Protein AF-A0A349Z7Z8-F1 (afdb_monomer_lite)

Structure (mmCIF, N/CA/C/O backbone):
data_AF-A0A349Z7Z8-F1
#
_entry.id   AF-A0A349Z7Z8-F1
#
loop_
_atom_site.group_PDB
_atom_site.id
_atom_site.type_symbol
_atom_site.label_atom_id
_atom_site.label_alt_id
_atom_site.label_comp_id
_atom_site.label_asym_id
_atom_site.label_entity_id
_atom_site.label_seq_id
_atom_site.pdbx_PDB_ins_code
_atom_site.Cartn_x
_atom_site.Cartn_y
_atom_site.Cartn_z
_atom_site.occupancy
_atom_site.B_iso_or_equiv
_atom_site.auth_seq_id
_atom_site.auth_comp_id
_atom_site.auth_asym_id
_atom_site.auth_atom_id
_atom_site.pdbx_PDB_model_num
ATOM 1 N N . HIS A 1 1 ? 12.139 8.190 -6.174 1.00 84.31 1 HIS A N 1
ATOM 2 C CA . HIS A 1 1 ? 12.042 6.850 -5.562 1.00 84.31 1 HIS A CA 1
ATOM 3 C C . HIS A 1 1 ? 11.332 5.920 -6.539 1.00 84.31 1 HIS A C 1
ATOM 5 O O . HIS A 1 1 ? 10.712 6.444 -7.460 1.00 84.31 1 HIS A O 1
ATOM 11 N N . ARG A 1 2 ? 11.507 4.600 -6.418 1.00 93.31 2 ARG A N 1
ATOM 12 C CA . ARG A 1 2 ? 10.864 3.592 -7.277 1.00 93.31 2 ARG A CA 1
ATOM 13 C C . ARG A 1 2 ? 10.295 2.481 -6.406 1.00 93.31 2 ARG A C 1
ATOM 15 O O . ARG A 1 2 ? 10.842 2.249 -5.328 1.00 93.31 2 ARG A O 1
ATOM 22 N N . ILE A 1 3 ? 9.220 1.853 -6.860 1.00 96.00 3 ILE A N 1
ATOM 23 C CA . ILE A 1 3 ? 8.586 0.740 -6.150 1.00 96.00 3 ILE A CA 1
ATOM 24 C C . ILE A 1 3 ? 9.324 -0.569 -6.455 1.00 96.00 3 ILE A C 1
ATOM 26 O O . ILE A 1 3 ? 9.730 -0.789 -7.593 1.00 96.00 3 ILE A O 1
ATOM 30 N N . THR A 1 4 ? 9.500 -1.417 -5.438 1.00 96.81 4 THR A N 1
ATOM 31 C CA . THR A 1 4 ? 10.125 -2.751 -5.554 1.00 96.81 4 THR A CA 1
ATOM 32 C C . THR A 1 4 ? 9.149 -3.900 -5.303 1.00 96.81 4 THR A C 1
ATOM 34 O O . THR A 1 4 ? 9.433 -5.038 -5.656 1.00 96.81 4 THR A O 1
ATOM 37 N N . GLU A 1 5 ? 8.006 -3.622 -4.680 1.00 97.75 5 GLU A N 1
ATOM 38 C CA . GLU A 1 5 ? 6.934 -4.579 -4.410 1.00 97.75 5 GLU A CA 1
ATOM 39 C C . GLU A 1 5 ? 5.623 -3.808 -4.242 1.00 97.75 5 GLU A C 1
ATOM 41 O O . GLU A 1 5 ? 5.611 -2.710 -3.681 1.00 97.75 5 GLU A O 1
ATOM 46 N N . VAL A 1 6 ? 4.522 -4.380 -4.717 1.00 97.94 6 VAL A N 1
ATOM 47 C CA . VAL A 1 6 ? 3.168 -3.899 -4.434 1.00 97.94 6 VAL A CA 1
ATOM 48 C C . VAL A 1 6 ? 2.346 -5.086 -3.949 1.00 97.94 6 VAL A C 1
ATOM 50 O O . VAL A 1 6 ? 2.354 -6.146 -4.570 1.00 97.94 6 VAL A O 1
ATOM 53 N N . GLY A 1 7 ? 1.631 -4.893 -2.845 1.00 97.75 7 GLY A N 1
ATOM 54 C CA . GLY A 1 7 ? 0.672 -5.841 -2.291 1.00 97.75 7 GLY A CA 1
ATOM 55 C C . GLY A 1 7 ? -0.648 -5.127 -2.040 1.00 97.75 7 GLY A C 1
ATOM 56 O O . GLY A 1 7 ? -0.671 -4.020 -1.504 1.00 97.75 7 GLY A O 1
ATOM 57 N N . MET A 1 8 ? -1.747 -5.730 -2.477 1.00 98.12 8 MET A N 1
ATOM 58 C CA . MET A 1 8 ? -3.084 -5.162 -2.368 1.00 98.12 8 MET A CA 1
ATOM 59 C C . MET A 1 8 ? -4.087 -6.243 -1.980 1.00 98.12 8 MET A C 1
ATOM 61 O O . MET A 1 8 ? -4.063 -7.356 -2.504 1.00 98.12 8 MET A O 1
ATOM 65 N N . VAL A 1 9 ? -5.022 -5.873 -1.113 1.00 97.94 9 VAL A N 1
ATOM 66 C CA . VAL A 1 9 ? -6.205 -6.670 -0.783 1.00 97.94 9 VAL A CA 1
ATOM 67 C C . VAL A 1 9 ? -7.454 -5.861 -1.095 1.00 97.94 9 VAL A C 1
ATOM 69 O O . VAL A 1 9 ? -7.489 -4.645 -0.891 1.00 97.94 9 VAL A O 1
ATOM 72 N N . LYS A 1 10 ? -8.481 -6.525 -1.622 1.00 97.94 10 LYS A N 1
ATOM 73 C CA . LYS A 1 10 ? -9.769 -5.918 -1.948 1.00 97.94 10 LYS A CA 1
ATOM 74 C C . LYS A 1 10 ? -10.802 -6.390 -0.950 1.00 97.94 10 LYS A C 1
ATOM 76 O O . LYS A 1 10 ? -10.991 -7.592 -0.778 1.00 97.94 10 LYS A O 1
ATOM 81 N N . LEU A 1 11 ? -11.477 -5.428 -0.331 1.00 96.88 11 LEU A N 1
ATOM 82 C CA . LEU A 1 11 ? -12.523 -5.687 0.645 1.00 96.88 11 LEU A CA 1
ATOM 83 C C . LEU A 1 11 ? -13.884 -5.256 0.099 1.00 96.88 11 LEU A C 1
ATOM 85 O O . LEU A 1 11 ? -14.010 -4.149 -0.429 1.00 96.88 11 LEU A O 1
ATOM 89 N N . ILE A 1 12 ? -14.903 -6.094 0.275 1.00 94.94 12 ILE A N 1
ATOM 90 C CA . ILE A 1 12 ? -16.311 -5.751 0.034 1.00 94.94 12 ILE A CA 1
ATOM 91 C C . ILE A 1 12 ? -17.104 -6.167 1.270 1.00 94.94 12 ILE A C 1
ATOM 93 O O . ILE A 1 12 ? -17.039 -7.314 1.691 1.00 94.94 12 ILE A O 1
ATOM 97 N N . GLY A 1 13 ? -17.826 -5.223 1.881 1.00 90.44 13 GLY A N 1
ATOM 98 C CA . GLY A 1 13 ? -18.582 -5.498 3.111 1.00 90.44 13 GLY A CA 1
ATOM 99 C C . GLY A 1 13 ? -17.711 -5.928 4.298 1.00 90.44 13 GLY A C 1
ATOM 100 O O . GLY A 1 13 ? -18.193 -6.629 5.174 1.00 90.44 13 GLY A O 1
ATOM 101 N N . GLY A 1 14 ? -16.429 -5.547 4.310 1.00 89.31 14 GLY A N 1
ATOM 102 C CA . GLY A 1 14 ? -15.459 -5.973 5.324 1.00 89.31 14 GLY A CA 1
ATOM 103 C C . GLY A 1 14 ? -14.737 -7.280 4.986 1.00 89.31 14 GLY A C 1
ATOM 104 O O . GLY A 1 14 ? -13.657 -7.517 5.516 1.00 89.31 14 GLY A O 1
ATOM 105 N N . GLU A 1 15 ? -15.232 -8.079 4.046 1.00 93.06 15 GLU A N 1
ATOM 106 C CA . GLU A 1 15 ? -14.631 -9.368 3.689 1.00 93.06 15 GLU A CA 1
ATOM 107 C C . GLU A 1 15 ? -13.601 -9.236 2.566 1.00 93.06 15 GLU A C 1
ATOM 109 O O . GLU A 1 15 ? -13.793 -8.461 1.626 1.00 93.06 15 GLU A O 1
ATOM 114 N N . GLU A 1 16 ? -12.502 -9.992 2.653 1.00 95.56 16 GLU A N 1
ATOM 115 C CA . GLU A 1 16 ? -11.505 -10.055 1.577 1.00 95.56 16 GLU A CA 1
ATOM 116 C C . GLU A 1 16 ? -12.065 -10.858 0.402 1.00 95.56 16 GLU A C 1
ATOM 118 O O . GLU A 1 16 ? -12.351 -12.045 0.526 1.00 95.56 16 GLU A O 1
ATOM 123 N N . VAL A 1 17 ? -12.197 -10.207 -0.755 1.00 97.31 17 VAL A N 1
ATOM 124 C CA . VAL A 1 17 ? -12.724 -10.834 -1.978 1.00 97.31 17 VAL A CA 1
ATOM 125 C C . VAL A 1 17 ? -11.650 -11.096 -3.027 1.00 97.31 17 VAL A C 1
ATOM 127 O O . VAL A 1 17 ? -11.860 -11.894 -3.936 1.00 97.31 17 VAL A O 1
ATOM 130 N N . ALA A 1 18 ? -10.511 -10.409 -2.939 1.00 97.25 18 ALA A N 1
ATOM 131 C CA . ALA A 1 18 ? -9.390 -10.597 -3.850 1.00 97.25 18 ALA A CA 1
ATOM 132 C C . ALA A 1 18 ? -8.085 -10.093 -3.230 1.00 97.25 18 ALA A C 1
ATOM 134 O O . ALA A 1 18 ? -8.084 -9.184 -2.397 1.00 97.25 18 ALA A O 1
ATOM 135 N N . ARG A 1 19 ? -6.967 -10.631 -3.717 1.00 97.62 19 ARG A N 1
ATOM 136 C CA . ARG A 1 19 ? -5.618 -10.146 -3.426 1.00 97.62 19 ARG A CA 1
ATOM 137 C C . ARG A 1 19 ? -4.798 -10.082 -4.704 1.00 97.62 19 ARG A C 1
ATOM 139 O O . ARG A 1 19 ? -5.017 -10.873 -5.619 1.00 97.62 19 ARG A O 1
ATOM 146 N N . TRP A 1 20 ? -3.848 -9.165 -4.738 1.00 98.19 20 TRP A N 1
ATOM 147 C CA . TRP A 1 20 ? -2.886 -9.022 -5.819 1.00 98.19 20 TRP A CA 1
ATOM 148 C C . TRP A 1 20 ? -1.530 -8.679 -5.208 1.00 98.19 20 TRP A C 1
ATOM 150 O O . TRP A 1 20 ? -1.451 -7.880 -4.274 1.00 98.19 20 TRP A O 1
ATOM 160 N N . GLN A 1 21 ? -0.464 -9.294 -5.708 1.00 97.75 21 GLN A N 1
ATOM 161 C CA . GLN A 1 21 ? 0.896 -8.986 -5.283 1.00 97.75 21 GLN A CA 1
ATOM 162 C C . GLN A 1 21 ? 1.868 -9.175 -6.439 1.00 97.75 21 GLN A C 1
ATOM 164 O O . GLN A 1 21 ? 1.706 -10.099 -7.235 1.00 97.75 21 GLN A O 1
ATOM 169 N N . SER A 1 22 ? 2.896 -8.337 -6.493 1.00 97.94 22 SER A N 1
ATOM 170 C CA . SER A 1 22 ? 4.014 -8.526 -7.408 1.00 97.94 22 SER A CA 1
ATOM 171 C C . SER A 1 22 ? 5.273 -7.851 -6.878 1.00 97.94 22 SER A C 1
ATOM 173 O O . SER A 1 22 ? 5.211 -6.750 -6.319 1.00 97.94 22 SER A O 1
ATOM 175 N N . LEU A 1 23 ? 6.422 -8.491 -7.097 1.00 98.00 23 LEU A N 1
ATOM 176 C CA . LEU A 1 23 ? 7.698 -7.784 -7.097 1.00 98.00 23 LEU A CA 1
ATOM 177 C C . LEU A 1 23 ? 7.761 -6.893 -8.339 1.00 98.00 23 LEU A C 1
ATOM 179 O O . LEU A 1 23 ? 7.188 -7.215 -9.378 1.00 98.00 23 LEU A O 1
ATOM 183 N N . ILE A 1 24 ? 8.464 -5.772 -8.235 1.00 98.19 24 ILE A N 1
ATOM 184 C CA . ILE A 1 24 ? 8.599 -4.817 -9.331 1.00 98.19 24 ILE A CA 1
ATOM 185 C C . ILE A 1 24 ? 10.072 -4.526 -9.546 1.00 98.19 24 ILE A C 1
ATOM 187 O O . ILE A 1 24 ? 10.779 -4.161 -8.607 1.00 98.19 24 ILE A O 1
ATOM 191 N N . ASN A 1 25 ? 10.523 -4.638 -10.792 1.00 98.12 25 ASN A N 1
ATOM 192 C CA . ASN A 1 25 ? 11.842 -4.183 -11.190 1.00 98.12 25 ASN A CA 1
ATOM 193 C C . ASN A 1 25 ? 11.872 -2.643 -11.194 1.00 98.12 25 ASN A C 1
ATOM 195 O O . ASN A 1 25 ? 11.250 -2.006 -12.055 1.00 98.12 25 ASN A O 1
ATOM 199 N N . PRO A 1 26 ? 12.612 -2.000 -10.269 1.00 96.81 26 PRO A N 1
ATOM 200 C CA . PRO A 1 26 ? 12.665 -0.546 -10.187 1.00 96.81 26 PRO A CA 1
ATOM 201 C C . PRO A 1 26 ? 13.553 0.068 -11.286 1.00 96.81 26 PRO A C 1
ATOM 203 O O . PRO A 1 26 ? 13.687 1.294 -11.343 1.00 96.81 26 PRO A O 1
ATOM 206 N N . GLN A 1 27 ? 14.189 -0.754 -12.134 1.00 96.44 27 GLN A N 1
ATOM 207 C CA . GLN A 1 27 ? 15.160 -0.380 -13.169 1.00 96.44 27 GLN A CA 1
ATOM 208 C C . GLN A 1 27 ? 16.296 0.502 -12.630 1.00 96.44 27 GLN A C 1
ATOM 210 O O . GLN A 1 27 ? 16.727 1.465 -13.267 1.00 96.44 27 GLN A O 1
ATOM 215 N N . ARG A 1 28 ? 16.718 0.234 -11.395 1.00 95.19 28 ARG A N 1
ATOM 216 C CA . ARG A 1 28 ? 17.818 0.909 -10.705 1.00 95.19 28 ARG A CA 1
ATOM 217 C C . ARG A 1 28 ? 18.272 0.058 -9.529 1.00 95.19 28 ARG A C 1
ATOM 219 O O . ARG A 1 28 ? 17.476 -0.697 -8.989 1.00 95.19 28 ARG A O 1
ATOM 226 N N . HIS A 1 29 ? 19.496 0.288 -9.077 1.00 95.81 29 HIS A N 1
ATOM 227 C CA . HIS A 1 29 ? 20.023 -0.362 -7.883 1.00 95.81 29 HIS A CA 1
ATOM 228 C C . HIS A 1 29 ? 19.169 -0.079 -6.632 1.00 95.81 29 HIS A C 1
ATOM 230 O O . HIS A 1 29 ? 18.801 1.082 -6.374 1.00 95.81 29 HIS A O 1
ATOM 236 N N . ILE A 1 30 ? 18.891 -1.132 -5.861 1.00 95.50 30 ILE A N 1
ATOM 237 C CA . ILE A 1 30 ? 18.247 -1.087 -4.547 1.00 95.50 30 ILE A CA 1
ATOM 238 C C . ILE A 1 30 ? 19.323 -0.862 -3.470 1.00 95.50 30 ILE A C 1
ATOM 240 O O . ILE A 1 30 ? 20.185 -1.712 -3.264 1.00 95.50 30 ILE A O 1
ATOM 244 N N . PRO A 1 31 ? 19.289 0.263 -2.727 1.00 94.88 31 PRO A N 1
ATOM 245 C CA . PRO A 1 31 ? 20.264 0.507 -1.668 1.00 94.88 31 PRO A CA 1
ATOM 246 C C . PRO A 1 31 ? 20.211 -0.571 -0.579 1.00 94.88 31 PRO A C 1
ATOM 248 O O . PRO A 1 31 ? 19.123 -0.935 -0.133 1.00 94.88 31 PRO A O 1
ATOM 251 N N . SER A 1 32 ? 21.366 -0.976 -0.042 1.00 93.88 32 SER A N 1
ATOM 252 C CA . SER A 1 32 ? 21.466 -2.060 0.952 1.00 93.88 32 SER A CA 1
ATOM 253 C C . SER A 1 32 ? 20.583 -1.860 2.187 1.00 93.88 32 SER A C 1
ATOM 255 O O . SER A 1 32 ? 20.060 -2.823 2.735 1.00 93.88 32 SER A O 1
ATOM 257 N N . ARG A 1 33 ? 20.356 -0.607 2.608 1.00 94.00 33 ARG A N 1
ATOM 258 C CA . ARG A 1 33 ? 19.429 -0.283 3.705 1.00 94.00 33 ARG A CA 1
ATOM 259 C C . ARG A 1 33 ? 17.986 -0.705 3.402 1.00 94.00 33 ARG A C 1
ATOM 261 O O . ARG A 1 33 ? 17.281 -1.115 4.313 1.00 94.00 33 ARG A O 1
ATOM 268 N N . ILE A 1 34 ? 17.537 -0.570 2.153 1.00 92.25 34 ILE A N 1
ATOM 269 C CA . ILE A 1 34 ? 16.189 -0.979 1.737 1.00 92.25 34 ILE A CA 1
ATOM 270 C C . ILE A 1 34 ? 16.107 -2.500 1.694 1.00 92.25 34 ILE A C 1
ATOM 272 O O . ILE A 1 34 ? 15.180 -3.053 2.266 1.00 92.25 34 ILE A O 1
ATOM 276 N N . THR A 1 35 ? 17.114 -3.173 1.135 1.00 93.06 35 THR A N 1
ATOM 277 C CA . THR A 1 35 ? 17.194 -4.641 1.153 1.00 93.06 35 THR A CA 1
ATOM 278 C C . THR A 1 35 ? 17.189 -5.207 2.571 1.00 93.06 35 THR A C 1
ATOM 280 O O . THR A 1 35 ? 16.492 -6.176 2.833 1.00 93.06 35 THR A O 1
ATOM 283 N N . GLN A 1 36 ? 17.902 -4.588 3.517 1.00 92.12 36 GLN A N 1
ATOM 284 C CA . GLN A 1 36 ? 17.858 -4.987 4.930 1.00 92.12 36 GLN A CA 1
ATOM 285 C C . GLN A 1 36 ? 16.475 -4.789 5.562 1.00 92.12 36 GLN A C 1
ATOM 287 O O . GLN A 1 36 ? 16.105 -5.539 6.458 1.00 92.12 36 GLN A O 1
ATOM 292 N N . LEU A 1 37 ? 15.732 -3.771 5.121 1.00 90.25 37 LEU A N 1
ATOM 293 C CA . LEU A 1 37 ? 14.419 -3.437 5.664 1.00 90.25 37 LEU A CA 1
ATOM 294 C C . LEU A 1 37 ? 13.315 -4.348 5.118 1.00 90.25 37 LEU A C 1
ATOM 296 O O . LEU A 1 37 ? 12.464 -4.783 5.881 1.00 90.25 37 LEU A O 1
ATOM 300 N N . THR A 1 38 ? 13.305 -4.596 3.808 1.00 90.50 38 THR A N 1
ATOM 301 C CA . THR A 1 38 ? 12.215 -5.306 3.116 1.00 90.50 38 THR A CA 1
ATOM 302 C C . THR A 1 38 ? 12.560 -6.752 2.773 1.00 90.50 38 THR A C 1
ATOM 304 O O . THR A 1 38 ? 11.684 -7.524 2.394 1.00 90.50 38 THR A O 1
ATOM 307 N N . GLY A 1 39 ? 13.839 -7.124 2.848 1.00 93.50 39 GLY A N 1
ATOM 308 C CA . GLY A 1 39 ? 14.353 -8.402 2.357 1.00 93.50 39 GLY A CA 1
ATOM 309 C C . GLY A 1 39 ? 14.498 -8.477 0.834 1.00 93.50 39 GLY A C 1
ATOM 310 O O . GLY A 1 39 ? 14.935 -9.505 0.332 1.00 93.50 39 GLY A O 1
ATOM 311 N N . ILE A 1 40 ? 14.155 -7.419 0.087 1.00 94.88 40 ILE A N 1
ATOM 312 C CA . ILE A 1 40 ? 14.152 -7.434 -1.384 1.00 94.88 40 ILE A CA 1
ATOM 313 C C . ILE A 1 40 ? 15.533 -7.038 -1.922 1.00 94.88 40 ILE A C 1
ATOM 315 O O . ILE A 1 40 ? 15.990 -5.906 -1.724 1.00 94.88 40 ILE A O 1
ATOM 319 N N . SER A 1 41 ? 16.198 -7.966 -2.611 1.00 95.56 41 SER A N 1
ATOM 320 C CA . SER A 1 41 ? 17.486 -7.739 -3.281 1.00 95.56 41 SER A CA 1
ATOM 321 C C . SER A 1 41 ? 17.321 -7.382 -4.762 1.00 95.56 41 SER A C 1
ATOM 323 O O . SER A 1 41 ? 16.269 -7.625 -5.356 1.00 95.56 41 SER A O 1
ATOM 325 N N . ASP A 1 42 ? 18.378 -6.833 -5.373 1.00 96.19 42 ASP A N 1
ATOM 326 C CA . ASP A 1 42 ? 18.424 -6.593 -6.824 1.00 96.19 42 ASP A CA 1
ATOM 327 C C . ASP A 1 42 ? 18.187 -7.892 -7.622 1.00 96.19 42 ASP A C 1
ATOM 329 O O . ASP A 1 42 ? 17.446 -7.882 -8.602 1.00 96.19 42 ASP A O 1
ATOM 333 N N . ASP A 1 43 ? 18.732 -9.024 -7.161 1.00 96.75 43 ASP A N 1
ATOM 334 C CA . ASP A 1 43 ? 18.570 -10.330 -7.818 1.00 96.75 43 ASP A CA 1
ATOM 335 C C . ASP A 1 43 ? 17.108 -10.798 -7.840 1.00 96.75 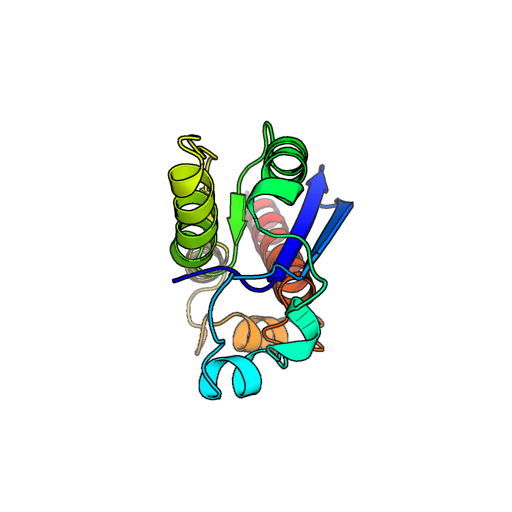43 ASP A C 1
ATOM 337 O O . ASP A 1 43 ? 16.649 -11.362 -8.833 1.00 96.75 43 ASP A O 1
ATOM 341 N N . MET A 1 44 ? 16.348 -10.529 -6.771 1.00 96.06 44 MET A N 1
ATOM 342 C CA . MET A 1 44 ? 14.928 -10.896 -6.689 1.00 96.06 44 MET A CA 1
ATOM 343 C C . MET A 1 44 ? 14.069 -10.133 -7.697 1.00 96.06 44 MET A C 1
ATOM 345 O O . MET A 1 44 ? 13.082 -10.670 -8.195 1.00 96.06 44 MET A O 1
ATOM 349 N N . VAL A 1 45 ? 14.420 -8.875 -7.979 1.00 97.12 45 VAL A N 1
ATOM 350 C CA . VAL A 1 45 ? 13.641 -8.010 -8.875 1.00 97.12 45 VAL A CA 1
ATOM 351 C C . VAL A 1 45 ? 14.177 -7.990 -10.303 1.00 97.12 45 VAL A C 1
ATOM 353 O O . VAL A 1 45 ? 13.518 -7.444 -11.181 1.00 97.12 45 VAL A O 1
ATOM 356 N N . ALA A 1 46 ? 15.341 -8.590 -10.568 1.00 96.00 46 ALA A N 1
ATOM 357 C CA . ALA A 1 46 ? 15.967 -8.576 -11.888 1.00 96.00 46 ALA A CA 1
ATOM 358 C C . ALA A 1 46 ? 15.065 -9.180 -12.979 1.00 96.00 46 ALA A C 1
ATOM 360 O O . ALA A 1 46 ? 14.994 -8.640 -14.082 1.00 96.00 46 ALA A O 1
ATOM 361 N N . GLY A 1 47 ? 14.354 -10.266 -12.653 1.00 95.62 47 GLY A N 1
ATOM 362 C CA . GLY A 1 47 ? 13.376 -10.919 -13.533 1.00 95.62 47 GLY A CA 1
ATOM 363 C C . GLY A 1 47 ? 11.917 -10.534 -13.267 1.00 95.62 47 GLY A C 1
ATOM 364 O O . GLY A 1 47 ? 11.022 -11.121 -13.868 1.00 95.62 47 GLY A O 1
ATOM 365 N N . ALA A 1 48 ? 11.665 -9.602 -12.345 1.00 97.75 48 ALA A N 1
ATOM 366 C CA . ALA A 1 48 ? 10.318 -9.130 -12.039 1.00 97.75 48 ALA A CA 1
ATOM 367 C C . ALA A 1 48 ? 9.827 -8.142 -13.116 1.00 97.75 48 ALA A C 1
ATOM 369 O O . ALA A 1 48 ? 10.656 -7.481 -13.752 1.00 97.75 48 ALA A O 1
ATOM 370 N N . PRO A 1 49 ? 8.504 -7.993 -13.307 1.00 98.12 49 PRO A N 1
ATOM 371 C CA . PRO A 1 49 ? 7.972 -7.012 -14.242 1.00 98.12 49 PRO A CA 1
ATOM 372 C C . PRO A 1 49 ? 8.331 -5.587 -13.814 1.00 98.12 49 PRO A C 1
ATOM 374 O O . PRO A 1 49 ? 8.443 -5.273 -12.625 1.00 98.12 49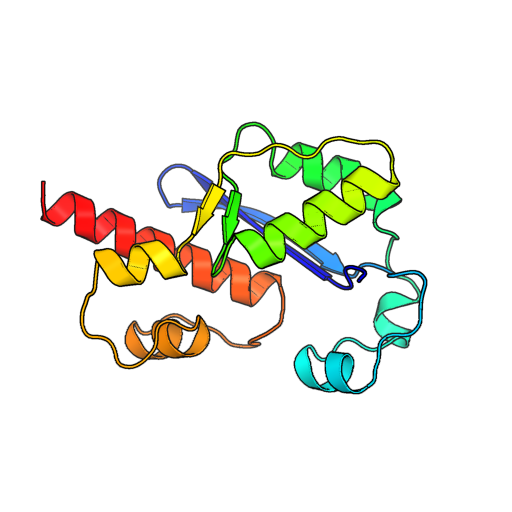 PRO A O 1
ATOM 377 N N . VAL A 1 50 ? 8.480 -4.689 -14.778 1.00 98.31 50 VAL A N 1
ATOM 378 C CA . VAL A 1 50 ? 8.576 -3.253 -14.506 1.00 98.31 50 VAL A CA 1
ATOM 379 C C . VAL A 1 50 ? 7.184 -2.696 -14.218 1.00 98.31 50 VAL A C 1
ATOM 381 O O . VAL A 1 50 ? 6.171 -3.277 -14.600 1.00 98.31 50 VAL A O 1
ATOM 384 N N . PHE A 1 51 ? 7.104 -1.527 -13.575 1.00 98.19 51 PHE A N 1
ATOM 385 C CA . PHE A 1 51 ? 5.803 -0.946 -13.217 1.00 98.19 51 PHE A CA 1
ATOM 386 C C . PHE A 1 51 ? 4.860 -0.784 -14.424 1.00 98.19 51 PHE A C 1
ATOM 388 O O . PHE A 1 51 ? 3.662 -0.997 -14.292 1.00 98.19 51 PHE A O 1
ATOM 395 N N . ALA A 1 52 ? 5.398 -0.451 -15.604 1.00 98.00 52 ALA A N 1
ATOM 396 C CA . ALA A 1 52 ? 4.612 -0.301 -16.829 1.00 98.00 52 ALA A CA 1
ATOM 397 C C . ALA A 1 52 ? 3.840 -1.571 -17.220 1.00 98.00 52 ALA A C 1
ATOM 399 O O . ALA A 1 52 ? 2.728 -1.465 -17.724 1.00 98.00 52 ALA A O 1
ATOM 400 N N . GLU A 1 53 ? 4.401 -2.752 -16.953 1.00 98.31 53 GLU A N 1
ATOM 401 C CA . GLU A 1 53 ? 3.794 -4.041 -17.303 1.00 98.31 53 GLU A CA 1
ATOM 402 C C . GLU A 1 53 ? 2.646 -4.424 -16.361 1.00 98.31 53 GLU A C 1
ATOM 404 O O . GLU A 1 53 ? 1.773 -5.189 -16.747 1.00 98.31 53 GLU A O 1
ATOM 409 N N . VAL A 1 54 ? 2.624 -3.875 -15.142 1.00 98.12 54 VAL A N 1
ATOM 410 C CA . VAL A 1 54 ? 1.594 -4.153 -14.122 1.00 98.12 54 VAL A CA 1
ATOM 411 C C . VAL A 1 54 ? 0.649 -2.975 -13.878 1.00 98.12 54 VAL A C 1
ATOM 413 O O . VAL A 1 54 ? -0.256 -3.060 -13.050 1.00 98.12 54 VAL A O 1
ATOM 416 N N . ALA A 1 55 ? 0.850 -1.849 -14.566 1.00 98.00 55 ALA A N 1
ATOM 417 C CA . ALA A 1 55 ? 0.074 -0.634 -14.340 1.00 98.00 55 ALA A CA 1
ATOM 418 C C . ALA A 1 55 ? -1.420 -0.842 -14.631 1.00 98.00 55 ALA A C 1
ATOM 420 O O . ALA A 1 55 ? -2.261 -0.362 -13.870 1.00 98.00 55 ALA A O 1
ATOM 421 N N . GLU A 1 56 ? -1.750 -1.583 -15.693 1.00 97.81 56 GLU A N 1
ATOM 422 C CA . GLU A 1 56 ? -3.137 -1.904 -16.049 1.00 97.81 56 GLU A CA 1
ATOM 423 C C . GLU A 1 56 ? -3.805 -2.791 -14.989 1.00 97.81 56 GLU A C 1
ATOM 425 O O . GLU A 1 56 ? -4.924 -2.497 -14.566 1.00 97.81 56 GLU A O 1
ATOM 430 N N . ASP A 1 57 ? -3.093 -3.796 -14.472 1.00 97.94 57 ASP A N 1
ATOM 431 C CA . ASP A 1 57 ? -3.585 -4.654 -13.390 1.00 97.94 57 ASP A CA 1
ATOM 432 C C . ASP A 1 57 ? -3.878 -3.847 -12.121 1.00 97.94 57 ASP A C 1
ATOM 434 O O . ASP A 1 57 ? -4.930 -4.011 -11.498 1.00 97.94 57 ASP A O 1
ATOM 438 N N . ILE A 1 58 ? -2.970 -2.941 -11.739 1.00 98.00 58 ILE A N 1
ATOM 439 C CA . ILE A 1 58 ? -3.141 -2.078 -10.563 1.00 98.00 58 ILE A CA 1
ATOM 440 C C . ILE A 1 58 ? -4.321 -1.121 -10.762 1.00 98.00 58 ILE A C 1
ATOM 442 O O . ILE A 1 58 ? -5.135 -0.929 -9.850 1.00 98.00 58 ILE A O 1
ATOM 446 N N . GLU A 1 59 ? -4.443 -0.524 -11.947 1.00 98.06 59 GLU A N 1
ATOM 447 C CA . GLU A 1 59 ? -5.551 0.370 -12.278 1.00 98.06 59 GLU A CA 1
ATOM 448 C C . GLU A 1 59 ? -6.889 -0.373 -12.192 1.00 98.06 59 GLU A C 1
ATOM 450 O O . GLU A 1 59 ? -7.802 0.090 -11.501 1.00 98.06 59 GLU A O 1
ATOM 455 N N . ALA A 1 60 ? -6.979 -1.558 -12.802 1.00 97.81 60 ALA A N 1
ATOM 456 C CA . ALA A 1 60 ? -8.164 -2.408 -12.783 1.00 97.81 60 ALA A CA 1
ATOM 457 C C . ALA A 1 60 ? -8.519 -2.881 -11.364 1.00 97.81 60 ALA A C 1
ATOM 459 O O . ALA A 1 60 ? -9.680 -2.801 -10.953 1.00 97.81 60 ALA A O 1
ATOM 460 N N . PHE A 1 61 ? -7.530 -3.321 -10.580 1.00 98.06 61 PHE A N 1
ATOM 461 C CA . PHE A 1 61 ? -7.743 -3.809 -9.216 1.00 98.06 61 PHE A CA 1
ATOM 462 C C . PHE A 1 61 ? -8.316 -2.714 -8.305 1.00 98.06 61 PHE A C 1
ATOM 464 O O . PHE A 1 61 ? -9.260 -2.951 -7.539 1.00 98.06 61 PHE A O 1
ATOM 471 N N . THR A 1 62 ? -7.773 -1.500 -8.427 1.00 97.38 62 THR A N 1
ATOM 472 C CA . THR A 1 62 ? -8.122 -0.338 -7.597 1.00 97.38 62 THR A CA 1
ATOM 473 C C . THR A 1 62 ? -9.294 0.480 -8.137 1.00 97.38 62 THR A C 1
ATOM 475 O O . THR A 1 62 ? -9.718 1.436 -7.479 1.00 97.38 62 THR A O 1
ATOM 478 N N . LYS A 1 63 ? -9.810 0.166 -9.329 1.00 96.69 63 LYS A N 1
ATOM 479 C CA . LYS A 1 63 ? -10.916 0.896 -9.955 1.00 96.69 63 LYS A CA 1
ATOM 480 C C . LYS A 1 63 ? -12.142 0.941 -9.040 1.00 96.69 63 LYS A C 1
ATOM 482 O O . LYS A 1 63 ? -12.438 -0.025 -8.330 1.00 96.69 63 LYS A O 1
ATOM 487 N N . ASP A 1 64 ? -12.805 2.100 -9.023 1.00 95.50 64 ASP A N 1
ATOM 488 C CA . ASP A 1 64 ? -14.020 2.387 -8.244 1.00 95.50 64 ASP A CA 1
ATOM 489 C C . ASP A 1 64 ? -13.912 2.029 -6.749 1.00 95.50 64 ASP A C 1
ATOM 491 O O . ASP A 1 64 ? -14.900 1.745 -6.076 1.00 95.50 64 ASP A O 1
ATOM 495 N N . SER A 1 65 ? -12.686 2.049 -6.216 1.00 96.75 65 SER A N 1
ATOM 496 C CA . SER A 1 65 ? -12.376 1.669 -4.840 1.00 96.75 65 SER A CA 1
ATOM 497 C C . SER A 1 65 ? -11.769 2.841 -4.066 1.00 96.75 65 SER A C 1
ATOM 499 O O . SER A 1 65 ? -11.151 3.750 -4.627 1.00 96.75 65 SER A O 1
ATOM 501 N N . VAL A 1 66 ? -11.917 2.812 -2.742 1.00 97.88 66 VAL A N 1
ATOM 502 C CA . VAL A 1 66 ? -11.190 3.712 -1.842 1.00 97.88 66 VAL A CA 1
ATOM 503 C C . VAL A 1 66 ? -9.799 3.131 -1.605 1.00 97.88 66 VAL A C 1
ATOM 505 O O . VAL A 1 66 ? -9.665 1.983 -1.193 1.00 97.88 66 VAL A O 1
ATOM 508 N N . PHE A 1 67 ? -8.758 3.928 -1.826 1.00 98.25 67 PHE A N 1
ATOM 509 C CA . PHE A 1 67 ? -7.385 3.548 -1.528 1.00 98.25 67 PHE A CA 1
ATOM 510 C C . PHE A 1 67 ? -7.141 3.645 -0.018 1.00 98.25 67 PHE A C 1
ATOM 512 O O . PHE A 1 67 ? -7.083 4.740 0.557 1.00 98.25 67 PHE A O 1
ATOM 519 N N . VAL A 1 68 ? -7.010 2.492 0.627 1.00 98.00 68 VAL A N 1
ATOM 520 C CA . VAL A 1 68 ? -6.772 2.366 2.066 1.00 98.00 68 VAL A CA 1
ATOM 521 C C . VAL A 1 68 ? -5.315 1.981 2.295 1.00 98.00 68 VAL A C 1
ATOM 523 O O . VAL A 1 68 ? -4.844 1.014 1.712 1.00 98.00 68 VAL A O 1
ATOM 526 N N . ALA A 1 69 ? -4.611 2.704 3.167 1.00 97.75 69 ALA A N 1
ATOM 527 C CA . ALA A 1 69 ? -3.285 2.295 3.637 1.00 97.75 69 ALA A CA 1
ATOM 528 C C . ALA A 1 69 ? -2.945 2.902 5.007 1.00 97.75 69 ALA A C 1
ATOM 530 O O . ALA A 1 69 ? -3.579 3.860 5.483 1.00 97.75 69 ALA A O 1
ATOM 531 N N . HIS A 1 70 ? -1.926 2.341 5.658 1.00 97.06 70 HIS A N 1
ATOM 532 C CA . HIS A 1 70 ? -1.425 2.825 6.934 1.00 97.06 70 HIS A CA 1
ATOM 533 C C . HIS A 1 70 ? -0.380 3.923 6.707 1.00 97.06 70 HIS A C 1
ATOM 535 O O . HIS A 1 70 ? 0.732 3.639 6.300 1.00 97.06 70 HIS A O 1
ATOM 541 N N . ASN A 1 71 ? -0.743 5.183 6.987 1.00 94.81 71 ASN A N 1
ATOM 542 C CA . ASN A 1 71 ? -0.031 6.377 6.496 1.00 94.81 71 ASN A CA 1
ATOM 543 C C . ASN A 1 71 ? -0.202 6.606 4.978 1.00 94.81 71 ASN A C 1
ATOM 545 O O . ASN A 1 71 ? 0.750 6.875 4.253 1.00 94.81 71 ASN A O 1
ATOM 549 N N . VAL A 1 72 ? -1.460 6.583 4.521 1.00 97.00 72 VAL A N 1
ATOM 550 C CA . VAL A 1 72 ? -1.874 6.539 3.104 1.00 97.00 72 VAL A CA 1
ATOM 551 C C . VAL A 1 72 ? -1.149 7.466 2.126 1.00 97.00 72 VAL A C 1
ATOM 553 O O . VAL A 1 72 ? -1.009 7.122 0.961 1.00 97.00 72 VAL A O 1
ATOM 556 N N . ASN A 1 73 ? -0.707 8.653 2.548 1.00 96.12 73 ASN A N 1
ATOM 557 C CA . ASN A 1 73 ? -0.033 9.583 1.640 1.00 96.12 73 ASN A CA 1
ATOM 558 C C . ASN A 1 73 ? 1.334 9.067 1.178 1.00 96.12 73 ASN A C 1
ATOM 560 O O . ASN A 1 73 ? 1.783 9.476 0.110 1.00 96.12 73 ASN A O 1
ATOM 564 N N . PHE A 1 74 ? 1.971 8.199 1.967 1.00 94.81 74 PHE A N 1
ATOM 565 C CA . PHE A 1 74 ? 3.218 7.548 1.602 1.00 94.81 74 PHE A CA 1
ATOM 566 C C . PHE A 1 74 ? 2.984 6.606 0.415 1.00 94.81 74 PHE A C 1
ATOM 568 O O . PHE A 1 74 ? 3.405 6.929 -0.695 1.00 94.81 74 PHE A O 1
ATOM 575 N N . ASP A 1 75 ? 2.217 5.531 0.603 1.00 95.88 75 ASP A N 1
ATOM 576 C CA . ASP A 1 75 ? 1.962 4.512 -0.429 1.00 95.88 75 ASP A CA 1
ATOM 577 C C . ASP A 1 75 ? 1.280 5.094 -1.668 1.00 95.88 75 ASP A C 1
ATOM 579 O O . ASP A 1 75 ? 1.711 4.876 -2.801 1.00 95.88 75 ASP A O 1
ATOM 583 N N . TYR A 1 76 ? 0.259 5.932 -1.458 1.00 97.44 76 TYR A N 1
ATOM 584 C CA . TYR A 1 76 ? -0.435 6.607 -2.551 1.00 97.44 76 TYR A CA 1
ATOM 585 C C . TYR A 1 76 ? 0.513 7.499 -3.360 1.00 97.44 76 TYR A C 1
ATOM 587 O O . TYR A 1 76 ? 0.375 7.616 -4.576 1.00 97.44 76 TYR A O 1
ATOM 595 N N . GLY A 1 77 ? 1.474 8.146 -2.694 1.00 97.25 77 GLY A N 1
ATOM 596 C CA . GLY A 1 77 ? 2.484 8.973 -3.344 1.00 97.25 77 GLY A CA 1
ATOM 597 C C . GLY A 1 77 ? 3.384 8.163 -4.274 1.00 97.25 77 GLY A C 1
ATOM 598 O O . GLY A 1 77 ? 3.649 8.613 -5.386 1.00 97.25 77 GLY A O 1
ATOM 599 N N . PHE A 1 78 ? 3.801 6.966 -3.855 1.00 96.62 78 PHE A N 1
ATOM 600 C CA . PHE A 1 78 ? 4.589 6.053 -4.684 1.00 96.62 78 PHE A CA 1
ATOM 601 C C . PHE A 1 78 ? 3.812 5.577 -5.909 1.00 96.62 78 PHE A C 1
ATOM 603 O O . PHE A 1 78 ? 4.293 5.753 -7.027 1.00 96.62 78 PHE A O 1
ATOM 610 N N . ILE A 1 79 ? 2.598 5.053 -5.712 1.00 97.56 79 ILE A N 1
ATOM 611 C CA . ILE A 1 79 ? 1.754 4.570 -6.815 1.00 97.56 79 ILE A CA 1
ATOM 612 C C . ILE A 1 79 ? 1.478 5.705 -7.802 1.00 97.56 79 ILE A C 1
ATOM 614 O O . ILE A 1 79 ? 1.740 5.570 -8.995 1.00 97.56 79 ILE A O 1
ATOM 618 N N . LYS A 1 80 ? 1.053 6.875 -7.308 1.00 97.69 80 LYS A N 1
ATOM 619 C CA . LYS A 1 80 ? 0.796 8.039 -8.162 1.00 97.69 80 LYS A CA 1
ATOM 620 C C . LYS A 1 80 ? 2.033 8.473 -8.951 1.00 97.69 80 LYS A C 1
ATOM 622 O O . LYS A 1 80 ? 1.898 8.863 -10.105 1.00 97.69 80 LYS A O 1
ATOM 627 N N . GLN A 1 81 ? 3.220 8.446 -8.344 1.00 97.69 81 GLN A N 1
ATOM 628 C CA . GLN A 1 81 ? 4.456 8.804 -9.042 1.00 97.69 81 GLN A CA 1
ATOM 629 C C . GLN A 1 81 ? 4.805 7.816 -10.152 1.00 97.69 81 GLN A C 1
ATOM 631 O O . GLN A 1 81 ? 5.299 8.256 -11.182 1.00 97.69 81 GLN A O 1
ATOM 636 N N . GLU A 1 82 ? 4.584 6.517 -9.957 1.00 98.00 82 GLU A N 1
ATOM 637 C CA . GLU A 1 82 ? 4.845 5.528 -11.005 1.00 98.00 82 GLU A CA 1
ATOM 638 C C . GLU A 1 82 ? 3.846 5.655 -12.165 1.00 98.00 82 GLU A C 1
ATOM 640 O O . GLU A 1 82 ? 4.276 5.698 -13.312 1.00 98.00 82 GLU A O 1
ATOM 645 N N . PHE A 1 83 ? 2.550 5.859 -11.898 1.00 98.06 83 PHE A N 1
ATOM 646 C CA . PHE A 1 83 ? 1.576 6.170 -12.958 1.00 98.06 83 PHE A CA 1
ATOM 647 C C . PHE A 1 83 ? 1.934 7.455 -13.718 1.00 98.06 83 PHE A C 1
ATOM 649 O O . PHE A 1 83 ? 1.922 7.469 -14.946 1.00 98.06 83 PHE A O 1
ATOM 656 N N . ALA A 1 84 ? 2.355 8.509 -13.009 1.00 97.81 84 ALA A N 1
ATOM 657 C CA . ALA A 1 84 ? 2.759 9.763 -13.642 1.00 97.81 84 ALA A CA 1
ATOM 658 C C . ALA A 1 84 ? 3.986 9.615 -14.562 1.00 97.81 84 ALA A C 1
ATOM 660 O O . ALA A 1 84 ? 4.162 10.422 -15.466 1.00 97.81 84 ALA A O 1
ATOM 661 N N . ARG A 1 85 ? 4.842 8.600 -14.358 1.00 96.94 85 ARG A N 1
ATOM 662 C CA . ARG A 1 85 ? 5.966 8.291 -15.268 1.00 96.94 85 ARG A CA 1
ATOM 663 C C . ARG A 1 85 ? 5.524 7.655 -16.579 1.00 96.94 85 ARG A C 1
ATOM 665 O O . ARG A 1 85 ? 6.315 7.630 -17.513 1.00 96.94 85 ARG A O 1
ATOM 672 N N . LEU A 1 86 ? 4.309 7.121 -16.612 1.00 97.31 86 LEU A N 1
ATOM 673 C CA . LEU A 1 86 ? 3.669 6.560 -17.796 1.00 97.31 86 LEU A CA 1
ATOM 674 C C . LEU A 1 86 ? 2.718 7.569 -18.452 1.00 97.31 86 LEU A C 1
ATOM 676 O O . LEU A 1 86 ? 1.905 7.177 -19.280 1.00 97.31 86 LEU A O 1
ATOM 680 N N . ASP A 1 87 ? 2.763 8.839 -18.032 1.00 97.69 87 ASP A N 1
ATOM 681 C CA . ASP A 1 87 ? 1.817 9.885 -18.434 1.00 97.69 87 ASP A CA 1
ATOM 682 C C . ASP A 1 87 ? 0.345 9.535 -18.124 1.00 97.69 87 ASP A C 1
ATOM 684 O O . ASP A 1 87 ? -0.588 10.032 -18.756 1.00 97.69 87 ASP A O 1
ATOM 688 N N . LEU A 1 88 ? 0.127 8.700 -17.099 1.00 96.75 88 LEU A N 1
ATOM 689 C CA . LEU A 1 88 ? -1.186 8.302 -16.599 1.00 96.75 88 LEU A CA 1
ATOM 690 C C . LEU A 1 88 ? -1.501 9.003 -15.272 1.00 96.75 88 LEU A C 1
ATOM 692 O O . LEU A 1 88 ? -0.634 9.216 -14.421 1.00 96.75 88 LEU A O 1
ATOM 696 N N . ASP A 1 89 ? -2.774 9.334 -15.061 1.00 95.31 89 ASP A N 1
ATOM 697 C CA . ASP A 1 89 ? -3.238 9.941 -13.814 1.00 95.31 89 ASP A CA 1
ATOM 698 C C . ASP A 1 89 ? -3.828 8.885 -12.877 1.00 95.31 89 ASP A C 1
ATOM 700 O O . ASP A 1 89 ? -4.730 8.139 -13.248 1.00 95.31 89 ASP A O 1
ATOM 704 N N . PHE A 1 90 ? -3.357 8.865 -11.631 1.00 97.19 90 PHE A N 1
ATOM 705 C CA . PHE A 1 90 ? -3.875 7.977 -10.596 1.00 97.19 90 PHE A CA 1
ATOM 706 C C . PHE A 1 90 ? -4.646 8.771 -9.541 1.00 97.19 90 PHE A C 1
ATOM 708 O O . PHE A 1 90 ? -4.078 9.473 -8.685 1.00 97.19 90 PHE A O 1
ATOM 715 N N . LYS A 1 91 ? -5.974 8.642 -9.594 1.00 96.62 91 LYS A N 1
ATOM 716 C CA . LYS A 1 91 ? -6.922 9.312 -8.698 1.00 96.62 91 LYS A CA 1
ATOM 717 C C . LYS A 1 91 ? -7.837 8.299 -8.029 1.00 96.62 91 LYS A C 1
ATOM 719 O O . LYS A 1 91 ? -8.684 7.704 -8.690 1.00 96.62 91 LYS A O 1
ATOM 724 N N . ARG A 1 92 ? -7.699 8.153 -6.709 1.00 97.69 92 ARG A N 1
ATOM 725 C CA . ARG A 1 92 ? -8.631 7.408 -5.850 1.00 97.69 92 ARG A CA 1
ATOM 726 C C 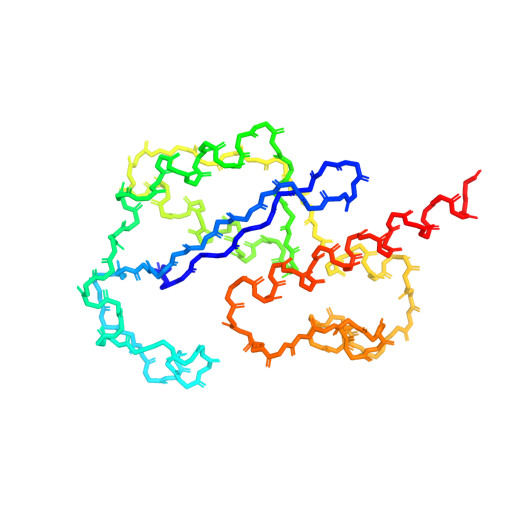. ARG A 1 92 ? -8.940 8.196 -4.577 1.00 97.69 92 ARG A C 1
ATOM 728 O O . ARG A 1 92 ? -8.052 8.888 -4.063 1.00 97.69 92 ARG A O 1
ATOM 735 N N . PRO A 1 93 ? -10.164 8.093 -4.027 1.00 97.94 93 PRO A N 1
ATOM 736 C CA . PRO A 1 93 ? -10.428 8.521 -2.659 1.00 97.94 93 PRO A CA 1
ATOM 737 C C . PRO A 1 93 ? -9.455 7.824 -1.704 1.00 97.94 93 PRO A C 1
ATOM 739 O O . PRO A 1 93 ? -9.116 6.664 -1.912 1.00 97.94 93 PRO A O 1
ATOM 742 N N . LYS A 1 94 ? -9.002 8.517 -0.658 1.00 97.81 94 LYS A N 1
ATOM 743 C CA . LYS A 1 94 ? -7.988 7.996 0.269 1.00 97.81 94 LYS A CA 1
ATOM 744 C C . LYS A 1 94 ? -8.558 7.795 1.661 1.00 97.81 94 LYS A C 1
ATOM 746 O O . LYS A 1 94 ? -9.262 8.664 2.175 1.00 97.81 94 LYS A O 1
ATOM 751 N N . PHE A 1 95 ? -8.147 6.719 2.320 1.00 97.81 95 PHE A N 1
ATOM 752 C CA . PHE A 1 95 ? -8.446 6.467 3.722 1.00 97.81 95 PHE A CA 1
ATOM 753 C C . PHE A 1 95 ? -7.179 6.048 4.472 1.00 97.81 95 PHE A C 1
ATOM 755 O O . PHE A 1 95 ? -6.518 5.073 4.129 1.00 97.81 95 PHE A O 1
ATOM 762 N N . CYS A 1 96 ? -6.829 6.802 5.514 1.00 97.94 96 CYS A N 1
ATOM 763 C CA . CYS A 1 96 ? -5.637 6.542 6.316 1.00 97.94 96 CYS A CA 1
ATOM 764 C C . CYS A 1 96 ? -6.005 5.811 7.606 1.00 97.94 96 CYS A C 1
ATOM 766 O O . CYS A 1 96 ? -6.571 6.431 8.513 1.00 97.94 96 CYS A O 1
ATOM 768 N N . THR A 1 97 ? -5.635 4.534 7.726 1.00 97.31 97 THR A N 1
ATOM 769 C CA . THR A 1 97 ? -5.918 3.752 8.943 1.00 97.31 97 THR A CA 1
ATOM 770 C C . THR A 1 97 ? -5.174 4.323 10.146 1.00 97.31 97 THR A C 1
ATOM 772 O O . THR A 1 97 ? -5.776 4.500 11.194 1.00 97.31 97 THR A O 1
ATOM 775 N N . CYS A 1 98 ? -3.925 4.773 9.990 1.00 97.31 98 CYS A N 1
ATOM 776 C CA . CYS A 1 98 ? -3.158 5.429 11.060 1.00 97.31 98 CYS A CA 1
ATOM 777 C C . CYS A 1 98 ? -3.880 6.659 11.652 1.00 97.31 98 CYS A C 1
ATOM 779 O O . CYS A 1 98 ? -4.001 6.811 12.868 1.00 97.31 98 CYS A O 1
ATOM 781 N N . ALA A 1 99 ? -4.401 7.548 10.799 1.00 96.50 99 ALA A N 1
ATOM 782 C CA . ALA A 1 99 ? -5.129 8.735 11.255 1.00 96.50 99 ALA A CA 1
ATOM 783 C C . ALA A 1 99 ? -6.478 8.379 11.897 1.00 96.50 99 ALA A C 1
ATOM 785 O O . ALA A 1 99 ? -6.925 9.053 12.824 1.00 96.50 99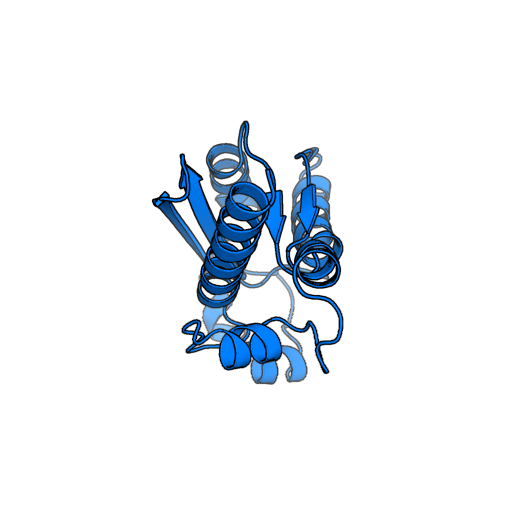 ALA A O 1
ATOM 786 N N . ARG A 1 100 ? -7.129 7.324 11.405 1.00 96.62 100 ARG A N 1
ATOM 787 C CA . ARG A 1 100 ? -8.438 6.877 11.887 1.00 96.62 100 ARG A CA 1
ATOM 788 C C . ARG A 1 100 ? -8.332 6.105 13.199 1.00 96.62 100 ARG A C 1
ATOM 790 O O . ARG A 1 100 ? -9.129 6.372 14.090 1.00 96.62 100 ARG A O 1
ATOM 797 N N . MET A 1 101 ? -7.290 5.295 13.376 1.00 96.88 101 MET A N 1
ATOM 798 C CA . MET A 1 101 ? -6.963 4.645 14.647 1.00 96.88 101 MET A CA 1
ATOM 799 C C . MET A 1 101 ? -6.747 5.668 15.764 1.00 96.88 101 MET A C 1
ATOM 801 O O . MET A 1 101 ? -7.300 5.490 16.840 1.00 96.88 101 MET A O 1
ATOM 805 N N . ARG A 1 102 ? -6.051 6.788 15.504 1.00 95.94 102 ARG A N 1
ATOM 806 C CA . ARG A 1 102 ? -5.891 7.880 16.493 1.00 95.94 102 ARG A CA 1
ATOM 807 C C . ARG A 1 102 ? -7.209 8.459 16.993 1.00 95.94 102 ARG A C 1
ATOM 809 O O . ARG A 1 102 ? -7.290 8.876 18.142 1.00 95.94 102 ARG A O 1
ATOM 816 N N . LYS A 1 103 ? -8.220 8.517 16.125 1.00 94.88 103 LYS A N 1
ATOM 817 C CA . LYS A 1 103 ? -9.547 9.031 16.479 1.00 94.88 103 LYS A CA 1
ATOM 818 C C . LYS A 1 103 ? -10.390 7.972 17.184 1.00 94.88 103 LYS A C 1
ATOM 820 O O . LYS A 1 103 ? -11.026 8.280 18.181 1.00 94.88 103 LYS A O 1
ATOM 825 N N . ALA A 1 104 ? -10.386 6.744 16.671 1.00 94.31 104 ALA A N 1
ATOM 826 C CA . ALA A 1 104 ? -11.191 5.650 17.205 1.00 94.31 104 AL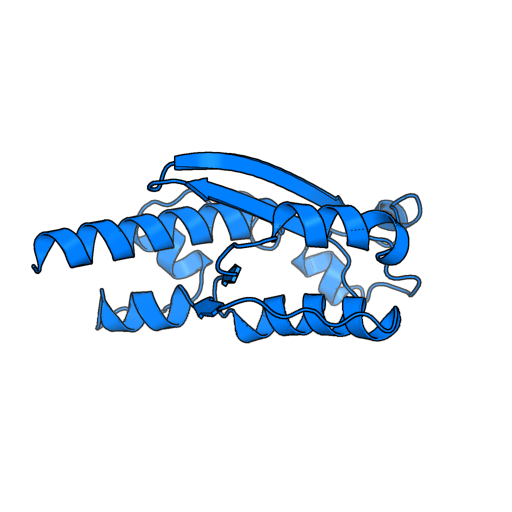A A CA 1
ATOM 827 C C . ALA A 1 104 ? -10.652 5.123 18.550 1.00 94.31 104 ALA A C 1
ATOM 829 O O . ALA A 1 104 ? -11.424 4.740 19.426 1.00 94.31 104 ALA A O 1
ATOM 830 N N . PHE A 1 105 ? -9.335 5.122 18.746 1.00 94.75 105 PHE A N 1
ATOM 831 C CA . PHE A 1 105 ? -8.666 4.602 19.939 1.00 94.75 105 PHE A CA 1
ATOM 832 C C . PHE A 1 105 ? -7.647 5.624 20.455 1.00 94.75 105 PHE A C 1
ATOM 834 O O . PHE A 1 105 ? -6.453 5.428 20.255 1.00 94.75 105 PHE A O 1
ATOM 841 N N . PRO A 1 106 ? -8.084 6.732 21.077 1.00 94.94 106 PRO A N 1
ATOM 842 C CA . PRO A 1 106 ? -7.170 7.746 21.594 1.00 94.94 106 PRO A CA 1
ATOM 843 C C . PRO A 1 106 ? -6.328 7.216 22.770 1.00 94.94 106 PRO A C 1
ATOM 845 O O . PRO A 1 106 ? -6.741 6.309 23.488 1.00 94.94 106 PRO A O 1
ATOM 848 N N . GLY A 1 107 ? -5.153 7.816 22.997 1.00 94.56 107 GLY A N 1
ATOM 849 C CA . GLY A 1 107 ? -4.301 7.532 24.166 1.00 94.56 107 GLY A CA 1
ATOM 850 C C . GLY A 1 107 ? -3.264 6.411 24.010 1.00 94.56 107 GLY A C 1
ATOM 851 O O . GLY A 1 107 ? -2.532 6.136 24.958 1.00 94.56 107 GLY A O 1
ATOM 852 N N . LEU A 1 108 ? -3.151 5.779 22.837 1.00 94.88 108 LEU A N 1
ATOM 853 C CA . LEU A 1 108 ? -2.142 4.735 22.612 1.00 94.88 108 LEU A CA 1
ATOM 854 C C . LEU A 1 108 ? -0.720 5.304 22.538 1.00 94.88 108 LEU A C 1
ATOM 856 O O . LEU A 1 108 ? -0.502 6.403 22.026 1.00 94.88 108 LEU A O 1
ATOM 860 N N . LYS A 1 109 ? 0.257 4.515 23.004 1.00 93.00 109 LYS A N 1
ATOM 861 C CA . LYS A 1 109 ? 1.682 4.894 23.030 1.00 93.00 109 LYS A CA 1
ATOM 862 C C . LYS A 1 109 ? 2.275 5.088 21.632 1.00 93.00 109 LYS A C 1
ATOM 864 O O . LYS A 1 109 ? 3.164 5.913 21.452 1.00 93.00 109 LYS A O 1
ATOM 869 N N . SER A 1 110 ? 1.809 4.319 20.649 1.00 96.12 110 SER A N 1
ATOM 870 C CA . SER A 1 110 ? 2.254 4.387 19.257 1.00 96.12 110 SER A CA 1
ATOM 871 C C . SER A 1 110 ? 1.109 4.023 18.318 1.00 96.12 110 SER A C 1
ATOM 873 O O . SER A 1 110 ? 0.245 3.224 18.663 1.00 96.12 110 SER A O 1
ATOM 875 N N . TYR A 1 111 ? 1.124 4.614 17.124 1.00 96.94 111 TYR A N 1
ATOM 876 C CA . TYR A 1 111 ? 0.168 4.339 16.047 1.00 96.94 111 TYR A CA 1
ATOM 877 C C . TYR A 1 111 ? 0.862 3.862 14.773 1.00 96.94 111 TYR A C 1
ATOM 879 O O . TYR A 1 111 ? 0.299 4.016 13.696 1.00 96.94 111 TYR A O 1
ATOM 887 N N . GLY A 1 112 ? 2.098 3.367 14.874 1.00 95.88 112 GLY A N 1
ATOM 888 C CA . GLY A 1 112 ? 2.729 2.654 13.765 1.00 95.88 112 GLY A CA 1
ATOM 889 C C . GLY A 1 112 ? 2.058 1.298 13.551 1.00 95.88 112 GLY A C 1
ATOM 890 O O . GLY A 1 112 ? 1.532 0.727 14.507 1.00 95.88 112 GLY A O 1
ATOM 891 N N . LEU A 1 113 ? 2.102 0.786 12.318 1.00 95.50 113 LEU A N 1
ATOM 892 C CA . LEU A 1 113 ? 1.418 -0.451 11.935 1.00 95.50 113 LEU A CA 1
ATOM 893 C C . LEU A 1 113 ? 1.790 -1.608 12.865 1.00 95.50 113 LEU A C 1
ATOM 895 O O . LEU A 1 113 ? 0.909 -2.132 13.528 1.00 95.50 113 LEU A O 1
ATOM 899 N N . GLY A 1 114 ? 3.083 -1.909 13.029 1.00 94.94 114 GLY A N 1
ATOM 900 C CA . GLY A 1 114 ? 3.524 -3.002 13.904 1.00 94.94 114 GLY A CA 1
ATOM 901 C C . GLY A 1 114 ? 3.125 -2.837 15.376 1.00 94.94 114 GLY A C 1
ATOM 902 O O . GLY A 1 114 ? 2.752 -3.810 16.024 1.00 94.94 114 GLY A O 1
ATOM 903 N N . ALA A 1 115 ? 3.130 -1.608 15.907 1.00 95.31 115 ALA A N 1
ATOM 904 C CA . ALA A 1 115 ? 2.722 -1.361 17.291 1.00 95.31 115 ALA A CA 1
ATOM 905 C C . ALA A 1 115 ? 1.217 -1.584 17.494 1.00 95.31 115 ALA A C 1
ATOM 907 O O . ALA A 1 115 ? 0.808 -2.162 18.498 1.00 95.31 115 ALA A O 1
ATOM 908 N N . LEU A 1 116 ? 0.399 -1.142 16.537 1.00 96.81 116 LEU A N 1
ATOM 909 C CA . LEU A 1 116 ? -1.040 -1.383 16.565 1.00 96.81 116 LEU A CA 1
ATOM 910 C C . LEU A 1 116 ? -1.350 -2.858 16.327 1.00 96.81 116 LEU A C 1
ATOM 912 O O . LEU A 1 116 ? -2.193 -3.402 17.029 1.00 96.81 116 LEU A O 1
ATOM 916 N N . SER A 1 117 ? -0.646 -3.513 15.403 1.00 95.88 117 SER A N 1
ATOM 917 C CA . SER A 1 117 ? -0.840 -4.935 15.146 1.00 95.88 117 SER A CA 1
ATOM 918 C C . SER A 1 117 ? -0.581 -5.765 16.400 1.00 95.88 117 SER A C 1
ATOM 920 O O . SER A 1 117 ? -1.433 -6.551 16.790 1.00 95.88 117 SER A O 1
ATOM 922 N N . ALA A 1 118 ? 0.521 -5.501 17.109 1.00 94.62 118 ALA A N 1
ATOM 923 C CA . ALA A 1 118 ? 0.807 -6.155 18.384 1.00 94.62 118 ALA A CA 1
ATOM 924 C C . ALA A 1 118 ? -0.239 -5.840 19.468 1.00 94.62 118 ALA A C 1
ATOM 926 O O . ALA A 1 118 ? -0.590 -6.704 20.263 1.00 94.62 118 ALA A O 1
ATOM 927 N N . GLN A 1 119 ? -0.743 -4.604 19.519 1.00 95.31 119 GLN A N 1
ATOM 928 C CA . GLN A 1 119 ? -1.714 -4.201 20.535 1.00 95.31 119 GLN A CA 1
ATOM 929 C C . GLN A 1 119 ? -3.092 -4.853 20.346 1.00 95.31 119 GLN A C 1
ATOM 931 O O . GLN A 1 119 ? -3.774 -5.125 21.332 1.00 95.31 119 GLN A O 1
ATOM 936 N N . PHE A 1 120 ? -3.518 -5.048 19.100 1.00 94.75 120 PHE A N 1
ATOM 937 C CA . PHE A 1 120 ? -4.841 -5.576 18.757 1.00 94.75 120 PHE A CA 1
ATOM 938 C C . PHE A 1 120 ? -4.808 -7.044 18.307 1.00 94.75 120 PHE A C 1
ATOM 940 O O . PHE A 1 120 ? -5.784 -7.509 17.731 1.00 94.75 120 PHE A O 1
ATOM 947 N N . ASP A 1 121 ? -3.705 -7.751 18.571 1.00 94.50 121 ASP A N 1
ATOM 948 C CA . ASP A 1 121 ? -3.501 -9.163 18.213 1.00 94.50 121 ASP A CA 1
ATOM 949 C C . ASP A 1 121 ? -3.719 -9.454 16.713 1.00 94.50 121 ASP A C 1
ATOM 951 O O . ASP A 1 121 ? -4.275 -10.471 16.304 1.00 94.50 121 ASP A O 1
ATOM 955 N N . ILE A 1 122 ? -3.287 -8.518 15.863 1.00 94.25 122 ILE A N 1
ATOM 956 C CA . ILE A 1 122 ? -3.316 -8.661 14.406 1.00 94.25 122 ILE A CA 1
ATOM 957 C C . ILE A 1 122 ? -2.020 -9.325 13.960 1.00 94.25 122 ILE A C 1
ATOM 959 O O . ILE A 1 122 ? -0.919 -8.834 14.229 1.00 94.25 122 ILE A O 1
ATOM 963 N N . ARG A 1 123 ? -2.156 -10.411 13.201 1.00 89.25 123 ARG A N 1
ATOM 964 C CA . ARG A 1 123 ? -1.028 -11.134 12.613 1.00 89.25 123 ARG A CA 1
ATOM 965 C C . ARG A 1 123 ? -0.272 -10.246 11.619 1.00 89.25 123 ARG A C 1
ATOM 967 O O . ARG A 1 123 ? -0.852 -9.732 10.668 1.00 89.25 123 ARG A O 1
ATOM 974 N N . LEU A 1 124 ? 1.031 -10.095 11.841 1.00 89.88 124 LEU A N 1
ATOM 975 C CA . LEU A 1 124 ? 1.958 -9.375 10.968 1.00 89.88 124 LEU A CA 1
ATOM 976 C C . LEU A 1 124 ? 3.288 -10.133 10.958 1.00 89.88 124 LEU A C 1
ATOM 978 O O . LEU A 1 124 ? 4.147 -9.900 11.805 1.00 89.88 124 LEU A O 1
ATOM 982 N N . GLU A 1 125 ? 3.413 -11.104 10.055 1.00 79.50 125 GLU A N 1
ATOM 983 C CA . GLU A 1 125 ? 4.533 -1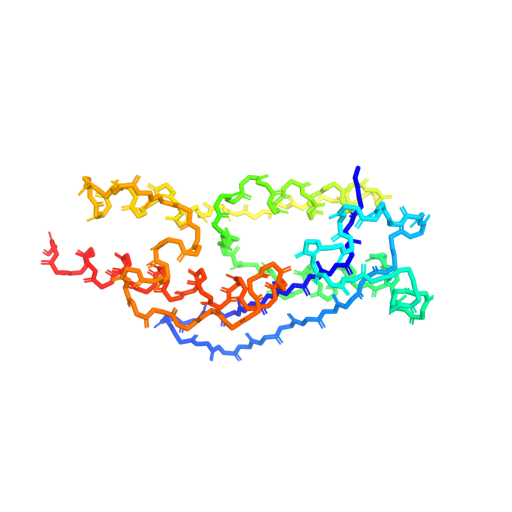2.054 10.070 1.00 79.50 125 GLU A CA 1
ATOM 984 C C . GLU A 1 125 ? 5.798 -11.464 9.464 1.00 79.50 125 GLU A C 1
ATOM 986 O O . GLU A 1 125 ? 6.857 -11.508 10.087 1.00 79.50 125 GLU A O 1
ATOM 991 N N . ASN A 1 126 ? 5.684 -10.867 8.276 1.00 81.25 126 ASN A N 1
ATOM 992 C CA . ASN A 1 126 ? 6.803 -10.245 7.587 1.00 81.25 126 ASN A CA 1
ATOM 993 C C . ASN A 1 126 ? 6.556 -8.743 7.475 1.00 81.25 126 ASN A C 1
ATOM 995 O O . ASN A 1 126 ? 6.186 -8.227 6.420 1.00 81.25 126 ASN A O 1
ATOM 999 N N . HIS A 1 127 ? 6.753 -8.025 8.582 1.00 79.31 127 HIS A N 1
ATOM 1000 C CA . HIS A 1 127 ? 6.654 -6.568 8.554 1.00 79.31 127 HIS A CA 1
ATOM 1001 C C . HIS A 1 127 ? 7.579 -5.989 7.470 1.00 79.31 127 HIS A C 1
ATOM 1003 O O . HIS A 1 127 ? 8.724 -6.426 7.352 1.00 79.31 127 HIS A O 1
ATOM 1009 N N . HIS A 1 128 ? 7.076 -5.019 6.695 1.00 84.19 128 HIS A N 1
ATOM 1010 C CA . HIS A 1 128 ? 7.712 -4.441 5.499 1.00 84.19 128 HIS A CA 1
ATOM 1011 C C . HIS A 1 128 ? 7.618 -5.271 4.213 1.00 84.19 128 HIS A C 1
ATOM 1013 O O . HIS A 1 128 ? 8.161 -4.850 3.188 1.00 84.19 128 HIS A O 1
ATOM 1019 N N . ARG A 1 129 ? 6.896 -6.397 4.228 1.00 91.81 129 ARG A N 1
ATOM 1020 C CA . ARG A 1 129 ? 6.375 -7.018 3.006 1.00 91.81 129 ARG A CA 1
ATOM 1021 C C . ARG A 1 129 ? 5.033 -6.396 2.666 1.00 91.81 129 ARG A C 1
ATOM 1023 O O . ARG A 1 129 ? 4.153 -6.286 3.519 1.00 91.81 129 ARG A O 1
ATOM 1030 N N . ALA A 1 130 ? 4.880 -5.979 1.414 1.00 92.94 130 ALA A N 1
ATOM 1031 C CA . ALA A 1 130 ? 3.772 -5.119 1.020 1.00 92.94 130 ALA A CA 1
ATOM 1032 C C . ALA A 1 130 ? 2.398 -5.780 1.220 1.00 92.94 130 ALA A C 1
ATOM 1034 O O . ALA A 1 130 ? 1.448 -5.102 1.606 1.00 92.94 130 ALA A O 1
ATOM 1035 N N . LEU A 1 131 ? 2.279 -7.093 0.976 1.00 95.31 131 LEU A N 1
ATOM 1036 C CA . LEU A 1 131 ? 1.009 -7.802 1.155 1.00 95.31 131 LEU A CA 1
ATOM 1037 C C . LEU A 1 131 ? 0.652 -7.976 2.638 1.00 95.31 131 LEU A C 1
ATOM 1039 O O . LEU A 1 131 ? -0.477 -7.674 3.017 1.00 95.31 131 LEU A O 1
ATOM 1043 N N . ASP A 1 132 ? 1.605 -8.396 3.470 1.00 93.81 132 ASP A N 1
ATOM 1044 C CA . ASP A 1 132 ? 1.410 -8.566 4.915 1.00 93.81 132 ASP A CA 1
ATOM 1045 C C . ASP A 1 132 ? 1.014 -7.233 5.575 1.00 93.81 132 ASP A C 1
ATOM 1047 O O . ASP A 1 132 ? 0.059 -7.171 6.355 1.00 93.81 132 ASP A O 1
ATOM 1051 N N . ASP A 1 133 ? 1.688 -6.136 5.207 1.00 94.81 133 ASP A N 1
ATOM 1052 C CA . ASP A 1 133 ? 1.347 -4.796 5.691 1.00 94.81 133 ASP A CA 1
ATOM 1053 C C . ASP A 1 133 ? -0.065 -4.368 5.218 1.00 94.81 133 ASP A C 1
ATOM 1055 O O . ASP A 1 133 ? -0.824 -3.762 5.986 1.00 94.81 133 ASP A O 1
ATOM 1059 N N . ALA A 1 134 ? -0.463 -4.710 3.983 1.00 96.31 134 ALA A N 1
ATOM 1060 C CA . ALA A 1 134 ? -1.805 -4.433 3.458 1.00 96.31 134 ALA A CA 1
ATOM 1061 C C . ALA A 1 134 ? -2.900 -5.232 4.188 1.00 96.31 134 ALA A C 1
ATOM 1063 O O . ALA A 1 134 ? -3.959 -4.679 4.499 1.00 96.31 134 ALA A O 1
ATOM 1064 N N . GLN A 1 135 ? -2.639 -6.499 4.517 1.00 96.38 135 GLN A N 1
ATOM 1065 C CA . GLN A 1 135 ? -3.543 -7.338 5.308 1.00 96.38 135 GLN A CA 1
ATOM 1066 C C . GLN A 1 135 ? -3.697 -6.803 6.734 1.00 96.38 135 GLN A C 1
ATOM 1068 O O . GLN A 1 135 ? -4.818 -6.620 7.205 1.00 96.38 135 GLN A O 1
ATOM 1073 N N . ALA A 1 136 ? -2.599 -6.436 7.396 1.00 96.50 136 ALA A N 1
ATOM 1074 C CA . ALA A 1 136 ? -2.672 -5.822 8.719 1.00 96.50 136 ALA A CA 1
ATOM 1075 C C . ALA A 1 136 ? -3.447 -4.490 8.692 1.00 96.50 136 ALA A C 1
ATOM 1077 O O . ALA A 1 136 ? -4.245 -4.200 9.587 1.00 96.50 136 ALA A O 1
ATOM 1078 N N . ALA A 1 137 ? -3.273 -3.678 7.643 1.00 96.62 137 ALA A N 1
ATOM 1079 C CA . ALA A 1 137 ? -4.055 -2.458 7.464 1.00 96.62 137 ALA A CA 1
ATOM 1080 C C . ALA A 1 137 ? -5.555 -2.739 7.238 1.00 96.62 137 ALA A C 1
ATOM 1082 O O . ALA A 1 137 ? -6.383 -1.953 7.708 1.00 96.62 137 ALA A O 1
ATOM 1083 N N . ALA A 1 138 ? -5.909 -3.836 6.562 1.00 96.69 138 ALA A N 1
ATOM 1084 C CA . ALA A 1 138 ? -7.291 -4.284 6.404 1.00 96.69 138 ALA A CA 1
ATOM 1085 C C . ALA A 1 138 ? -7.926 -4.675 7.749 1.00 96.69 138 ALA A C 1
ATOM 1087 O O . ALA A 1 138 ? -9.037 -4.234 8.041 1.00 96.69 138 ALA A O 1
ATOM 1088 N N . GLU A 1 139 ? -7.208 -5.398 8.612 1.00 96.44 139 GLU A N 1
ATOM 1089 C CA . GLU A 1 139 ? -7.704 -5.719 9.958 1.00 96.44 139 GLU A CA 1
ATOM 1090 C C . GLU A 1 139 ? -7.912 -4.458 10.809 1.00 96.44 139 GLU A C 1
ATOM 1092 O O . GLU A 1 139 ? -8.952 -4.287 11.447 1.00 96.44 139 GLU A O 1
ATOM 1097 N N . LEU A 1 140 ? -6.980 -3.497 10.751 1.00 96.50 140 LEU A N 1
ATOM 1098 C CA . LEU A 1 140 ? -7.169 -2.202 11.414 1.00 96.50 140 LEU A CA 1
ATOM 1099 C C . LEU A 1 140 ? -8.406 -1.461 10.891 1.00 96.50 140 LEU A C 1
ATOM 1101 O O . LEU A 1 140 ? -9.108 -0.813 11.668 1.00 96.50 140 LEU A O 1
ATOM 1105 N N . LEU A 1 141 ? -8.681 -1.530 9.585 1.00 96.56 141 LEU A N 1
ATOM 1106 C CA . LEU A 1 141 ? -9.884 -0.936 9.006 1.00 96.56 141 LEU A CA 1
ATOM 1107 C C . LEU A 1 141 ? -11.154 -1.577 9.582 1.00 96.56 141 LEU A C 1
ATOM 1109 O O . LEU A 1 141 ? -12.061 -0.833 9.961 1.00 96.56 141 LEU A O 1
ATOM 1113 N N . ARG A 1 142 ? -11.201 -2.909 9.699 1.00 94.94 142 ARG A N 1
ATOM 1114 C CA . ARG A 1 142 ? -12.336 -3.625 10.305 1.00 94.94 142 ARG A CA 1
ATOM 1115 C C . ARG A 1 142 ? -12.564 -3.191 11.747 1.00 94.94 142 ARG A C 1
ATOM 1117 O O . ARG A 1 142 ? -13.678 -2.820 12.096 1.00 94.94 142 ARG A O 1
ATOM 1124 N N . LEU A 1 143 ? -11.504 -3.112 12.556 1.00 94.62 143 LEU A N 1
ATOM 1125 C CA . LEU A 1 143 ? -11.601 -2.633 13.942 1.00 94.62 143 LEU A CA 1
ATOM 1126 C C . LEU A 1 143 ? -12.171 -1.211 14.038 1.00 94.62 143 LEU A C 1
ATOM 1128 O O . LEU A 1 143 ? -12.978 -0.918 14.923 1.00 94.62 143 LEU A O 1
ATOM 1132 N N . ILE A 1 144 ? -11.766 -0.316 13.129 1.00 94.44 144 ILE A N 1
ATOM 1133 C CA . ILE A 1 144 ? -12.312 1.046 13.060 1.00 94.44 144 ILE A CA 1
ATOM 1134 C C . ILE A 1 144 ? -13.808 1.012 12.726 1.00 94.44 144 ILE A C 1
ATOM 1136 O O . ILE A 1 144 ? -14.570 1.774 13.320 1.00 94.44 144 ILE A O 1
ATOM 1140 N N . GLN A 1 145 ? -14.223 0.171 11.776 1.00 91.31 145 GLN A N 1
ATOM 1141 C CA . GLN A 1 145 ? -15.621 0.038 11.359 1.00 91.31 145 GLN A CA 1
ATOM 1142 C C . GLN A 1 145 ? -16.486 -0.512 12.497 1.00 91.31 145 GLN A C 1
ATOM 1144 O O . GLN A 1 145 ? -17.403 0.186 12.924 1.00 91.31 145 GLN A O 1
ATOM 1149 N N . SER A 1 146 ? -16.108 -1.649 13.092 1.00 89.94 146 SER A N 1
ATOM 1150 C CA . SER A 1 146 ? -16.828 -2.240 14.229 1.00 89.94 146 SER A CA 1
ATOM 1151 C C . SER A 1 146 ? -16.979 -1.264 15.396 1.00 89.94 146 SER A C 1
ATOM 1153 O O . SER A 1 146 ? -18.008 -1.235 16.065 1.00 89.94 146 SER A O 1
ATOM 1155 N N . LYS A 1 147 ? -15.966 -0.426 15.653 1.00 87.69 147 LYS A N 1
ATOM 1156 C CA . LYS A 1 147 ? -16.047 0.577 16.718 1.00 87.69 147 LYS A CA 1
ATOM 1157 C C . LYS A 1 147 ? -17.008 1.721 16.409 1.00 87.69 147 LYS A C 1
ATOM 1159 O O . LYS A 1 147 ? -17.623 2.245 17.333 1.00 87.69 147 LYS A O 1
ATOM 1164 N N . ASN A 1 148 ? -17.115 2.145 15.154 1.00 79.94 148 ASN A N 1
ATOM 1165 C CA . ASN A 1 148 ? -18.070 3.189 14.789 1.00 79.94 148 ASN A CA 1
ATOM 1166 C C . ASN A 1 148 ? -19.505 2.668 14.876 1.00 79.94 148 ASN A C 1
ATOM 1168 O O . ASN A 1 148 ? -20.358 3.401 15.361 1.00 79.94 148 ASN A O 1
ATOM 1172 N N . ASP A 1 149 ? -19.735 1.409 14.500 1.00 76.00 149 ASP A N 1
ATOM 1173 C CA . ASP A 1 149 ? -21.052 0.772 14.592 1.00 76.00 149 ASP A CA 1
ATOM 1174 C C . ASP A 1 149 ? -21.514 0.609 16.049 1.00 76.00 149 ASP A C 1
ATOM 1176 O O . ASP A 1 149 ? -22.695 0.738 16.332 1.00 76.00 149 ASP A O 1
ATOM 1180 N N . MET A 1 150 ? -20.595 0.389 16.999 1.00 63.62 150 MET A N 1
ATOM 1181 C CA . MET A 1 150 ? -20.925 0.352 18.435 1.00 63.62 150 MET A CA 1
ATOM 1182 C C . MET A 1 150 ? -21.222 1.730 19.050 1.00 63.62 150 MET A C 1
ATOM 1184 O O . MET A 1 150 ? -21.785 1.798 20.140 1.00 63.62 150 MET A O 1
ATOM 1188 N N . ASN A 1 151 ? -20.790 2.819 18.410 1.00 59.22 151 ASN A N 1
ATOM 1189 C CA . ASN A 1 151 ? -20.929 4.185 18.929 1.00 59.22 151 ASN A CA 1
ATOM 1190 C C . ASN A 1 151 ? -22.079 4.966 18.269 1.00 59.22 151 ASN A C 1
ATOM 1192 O O . ASN A 1 151 ? -22.200 6.169 18.517 1.00 59.22 151 ASN A O 1
ATOM 1196 N N . ASN A 1 152 ? -22.868 4.316 17.414 1.00 48.66 152 ASN A N 1
ATOM 1197 C CA . ASN A 1 152 ? -23.963 4.898 16.641 1.00 48.66 152 ASN A CA 1
ATOM 1198 C C . ASN A 1 152 ? -25.267 4.158 16.952 1.00 48.66 152 ASN A C 1
ATOM 1200 O O . ASN A 1 152 ? -26.319 4.831 16.993 1.00 48.66 152 ASN A O 1
#

Sequence (152 aa):
HRITEVGMVKLIGGEEVARWQSLINPQRHIPSRITQLTGISDDMVAGAPVFAEVAEDIEAFTKDSVFVAHNVNFDYGFIKQEFARLDLDFKRPKFCTCARMRKAFPGLKSYGLGALSAQFDIRLENHHRALDDAQAAAELLRLIQSKNDMNN

pLDDT: mean 94.47, std 6.63, range [48.66, 98.31]

Radius of gyration: 16.03 Å; chains: 1; bounding box: 45×22×43 Å

Secondary structure (DSSP, 8-state):
---SEEEEEEEETTEEEEEEEEE-B-SSPPPHHHHHHH---HHHHHTSPBHHHHHHHHHHHHTTS-EEETTTHHHHHHHHHHHHHTT------EEEHHHHHHHHSTT-S--SHHHHHHHTT---SSTT-HHHHHHHHHHHHHHHHHHHHHT-

Foldseek 3Di:
DAAQKAKAFDDDPLDTPDIDIFGAQRVDADDVVLCVQQVDHNVNHVPTHHCVVCVVVVCVRCPPHEAEAAVFCVVVVNNQVSCVVVVHGDDHHYDHLLVLCCVLPPDDPDSDLVSVCVVVVNDQPRPNHNNSRNSSRSVSVVVSVVSVVVVD